Protein AF-A0A0F9L072-F1 (afdb_monomer_lite)

pLDDT: mean 73.49, std 18.37, range [29.48, 96.69]

InterPro domains:
  IPR003615 HNH nuclease [PF13392] (33-73)
  IPR036086 ParB/Sulfiredoxin superfamily [SSF110849] (111-172)
  IPR044925 His-Me finger superfamily [SSF54060] (30-70)

Secondary structure (DSSP, 8-state):
------PPPPPPPEEEPPGGGGGG--TTSEEEHHHHHHHHHHTSPPPTT-EEEETTS-SS---GGGEEEESSHHHHHHHHH-----B-------TTS-SS----GGGGGG---GGG-EE-TT------HHHHHHHHHHHHHH---SPBEE-TTSEEEE-HHHHHHHHHTT---

Sequence (173 aa):
MAAGARGRRHQPKRVACPPDLKRMARVDGTVTAHRLAAARMIGRPLWPWEVVHHRNHDQDDNSPENLEIFPSNIAHKLAEHGKLLLGCYNILASPEESMEPKINPQLEHLLRPISELKPHPRNPMEHPEHQLARLEGMFRHYGIQLPILVLEDGTIVAGHARVEVCKRLGWEA

Organism: NCBI:txid412755

Radius of gyration: 20.25 Å; chains: 1; bounding box: 44×52×51 Å

Structure (mmCIF, N/CA/C/O backbone):
data_AF-A0A0F9L072-F1
#
_entry.id   AF-A0A0F9L072-F1
#
loop_
_atom_site.group_PDB
_atom_site.id
_atom_site.type_symbol
_atom_site.label_atom_id
_atom_site.label_alt_id
_atom_site.label_comp_id
_atom_site.label_asym_id
_atom_site.label_entity_id
_atom_site.label_seq_id
_atom_site.pdbx_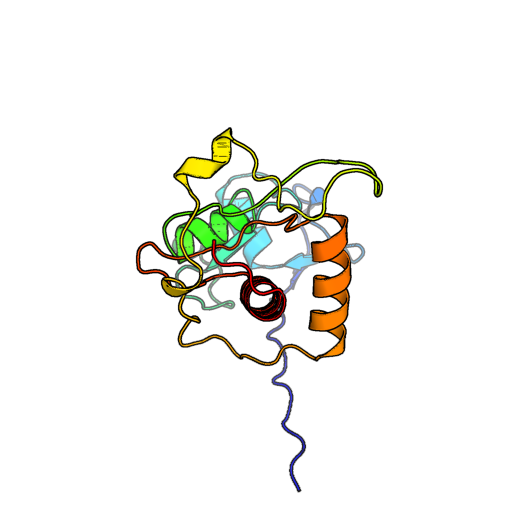PDB_ins_code
_atom_site.Cartn_x
_atom_site.Cartn_y
_atom_site.Cartn_z
_atom_site.occupancy
_atom_site.B_iso_or_equiv
_atom_site.auth_seq_id
_atom_site.auth_comp_id
_atom_site.auth_asym_id
_atom_site.auth_atom_id
_atom_site.pdbx_PDB_model_num
ATOM 1 N N . MET A 1 1 ? 5.335 -31.755 14.798 1.00 34.47 1 MET A N 1
ATOM 2 C CA . MET A 1 1 ? 5.147 -32.074 13.366 1.00 34.47 1 MET A CA 1
ATOM 3 C C . MET A 1 1 ? 4.684 -30.808 12.655 1.00 34.47 1 MET A C 1
ATOM 5 O O . MET A 1 1 ? 3.771 -30.174 13.155 1.00 34.47 1 MET A O 1
ATOM 9 N N . ALA A 1 2 ? 5.365 -30.463 11.555 1.00 36.59 2 ALA A N 1
ATOM 10 C CA . ALA A 1 2 ? 5.119 -29.369 10.601 1.00 36.59 2 ALA A CA 1
ATOM 11 C C . ALA A 1 2 ? 5.225 -27.910 11.106 1.00 36.59 2 ALA A C 1
ATOM 13 O O . ALA A 1 2 ? 4.235 -27.246 11.394 1.00 36.59 2 ALA A O 1
ATOM 14 N N . ALA A 1 3 ? 6.452 -27.374 11.098 1.00 35.97 3 ALA A N 1
ATOM 15 C CA . ALA A 1 3 ? 6.677 -25.935 10.986 1.00 35.97 3 ALA A CA 1
ATOM 16 C C . ALA A 1 3 ? 6.167 -25.458 9.613 1.00 35.97 3 ALA A C 1
ATOM 18 O O . ALA A 1 3 ? 6.629 -25.949 8.581 1.00 35.97 3 ALA A O 1
ATOM 19 N N . GLY A 1 4 ? 5.207 -24.529 9.599 1.00 37.16 4 GLY A N 1
ATOM 20 C CA . GLY A 1 4 ? 4.673 -23.933 8.377 1.00 37.16 4 GLY A CA 1
ATOM 21 C C . GLY A 1 4 ? 5.794 -23.326 7.535 1.00 37.16 4 GLY A C 1
ATOM 22 O O . GLY A 1 4 ? 6.481 -22.394 7.961 1.00 37.16 4 GLY A O 1
ATOM 23 N N . ALA A 1 5 ? 6.005 -23.876 6.341 1.00 41.78 5 ALA A N 1
ATOM 24 C CA . ALA A 1 5 ? 6.944 -23.335 5.377 1.00 41.78 5 ALA A CA 1
ATOM 25 C C . ALA A 1 5 ? 6.474 -21.929 4.986 1.00 41.78 5 ALA A C 1
ATOM 27 O O . ALA A 1 5 ? 5.526 -21.773 4.220 1.00 41.78 5 ALA A O 1
ATOM 28 N N . ARG A 1 6 ? 7.129 -20.892 5.524 1.00 45.66 6 ARG A N 1
ATOM 29 C CA . ARG A 1 6 ? 7.004 -19.518 5.023 1.00 45.66 6 ARG A CA 1
ATOM 30 C C . ARG A 1 6 ? 7.305 -19.566 3.524 1.00 45.66 6 ARG A C 1
ATOM 32 O O . ARG A 1 6 ? 8.458 -19.772 3.146 1.00 45.66 6 ARG A O 1
ATOM 39 N N . GLY A 1 7 ? 6.264 -19.464 2.694 1.00 43.25 7 GLY A N 1
ATOM 40 C CA . GLY A 1 7 ? 6.371 -19.553 1.240 1.00 43.25 7 GLY A CA 1
ATOM 41 C C . GLY A 1 7 ? 7.489 -18.642 0.741 1.00 43.25 7 GLY A C 1
ATOM 42 O O . GLY A 1 7 ? 7.609 -17.497 1.187 1.00 43.25 7 GLY A O 1
ATOM 43 N N . ARG A 1 8 ? 8.357 -19.162 -0.135 1.00 47.59 8 ARG A N 1
ATOM 44 C CA . ARG A 1 8 ? 9.431 -18.364 -0.740 1.00 47.59 8 ARG A CA 1
ATOM 45 C C . ARG A 1 8 ? 8.779 -17.155 -1.406 1.00 47.59 8 ARG A C 1
ATOM 47 O O . ARG A 1 8 ? 7.993 -17.327 -2.331 1.00 47.59 8 ARG A O 1
ATOM 54 N N . ARG A 1 9 ? 9.083 -15.941 -0.935 1.00 54.78 9 ARG A N 1
ATOM 55 C CA . ARG A 1 9 ? 8.658 -14.716 -1.624 1.00 54.78 9 ARG A CA 1
ATOM 56 C C . ARG A 1 9 ? 9.196 -14.787 -3.054 1.00 54.78 9 ARG A C 1
ATOM 58 O O . ARG A 1 9 ? 10.404 -14.967 -3.224 1.00 54.78 9 ARG A O 1
ATOM 65 N N . HIS A 1 10 ? 8.314 -14.687 -4.049 1.00 66.81 10 HIS A N 1
ATOM 66 C CA . HIS A 1 10 ? 8.710 -14.630 -5.455 1.00 66.81 10 HIS A CA 1
ATOM 67 C C . HIS A 1 10 ? 9.713 -13.481 -5.625 1.00 66.81 10 HIS A C 1
ATOM 69 O O . HIS A 1 10 ? 9.461 -12.355 -5.189 1.00 66.81 10 HIS A O 1
ATOM 75 N N . GLN A 1 11 ? 10.894 -13.785 -6.167 1.00 70.19 11 GLN A N 1
ATOM 76 C CA . GLN A 1 11 ? 11.911 -12.773 -6.418 1.00 70.19 11 GLN A CA 1
ATOM 77 C C . GLN A 1 11 ? 11.763 -12.290 -7.859 1.00 70.19 11 GLN A C 1
ATOM 79 O O . GLN A 1 11 ? 11.961 -13.095 -8.766 1.00 70.19 11 GLN A O 1
ATOM 84 N N . PRO A 1 12 ? 11.482 -10.997 -8.088 1.00 78.44 12 PRO A N 1
ATOM 85 C CA . PRO A 1 12 ? 11.314 -10.486 -9.438 1.00 78.44 12 PRO A CA 1
ATOM 86 C C . PRO A 1 12 ? 12.609 -10.650 -10.239 1.00 78.44 12 PRO A C 1
ATOM 88 O O . PRO A 1 12 ? 13.705 -10.354 -9.738 1.00 78.44 12 PRO A O 1
ATOM 91 N N . LYS A 1 13 ? 12.470 -11.083 -11.497 1.00 88.75 13 LYS A N 1
ATOM 92 C CA . LYS A 1 13 ? 13.577 -11.249 -12.445 1.00 88.75 13 LYS A CA 1
ATOM 93 C C . LYS A 1 13 ? 14.394 -9.957 -12.549 1.00 88.75 13 LYS A C 1
ATOM 95 O O . LYS A 1 13 ? 13.842 -8.863 -12.687 1.00 88.75 13 LYS A O 1
ATOM 100 N N . ARG A 1 14 ? 15.722 -10.081 -12.480 1.00 93.00 14 ARG A N 1
ATOM 101 C CA . ARG A 1 14 ? 16.676 -8.972 -12.632 1.00 93.00 14 ARG A CA 1
ATOM 102 C C . ARG A 1 14 ? 17.442 -9.099 -13.942 1.00 93.00 14 ARG A C 1
ATOM 104 O O . ARG A 1 14 ? 17.706 -10.205 -14.403 1.00 93.00 14 ARG A O 1
ATOM 111 N N . VAL A 1 15 ? 17.783 -7.958 -14.526 1.00 94.25 15 VAL A N 1
ATOM 112 C CA . VAL A 1 15 ? 18.532 -7.840 -15.783 1.00 94.25 15 VAL A CA 1
ATOM 113 C C . VAL A 1 15 ? 19.574 -6.729 -15.661 1.00 94.25 15 VAL A C 1
ATOM 115 O O . VAL A 1 15 ? 19.487 -5.896 -14.755 1.00 94.25 15 VAL A O 1
ATOM 118 N N . ALA A 1 16 ? 20.563 -6.713 -16.555 1.00 96.69 16 ALA A N 1
ATOM 119 C CA . ALA A 1 16 ? 21.545 -5.634 -16.615 1.00 96.69 16 ALA A CA 1
ATOM 120 C C . ALA A 1 16 ? 20.847 -4.291 -16.881 1.00 96.69 16 ALA A C 1
ATOM 122 O O . ALA A 1 16 ? 19.975 -4.201 -17.749 1.00 96.69 16 ALA A O 1
ATOM 123 N N . CYS A 1 17 ? 21.211 -3.258 -16.121 1.00 94.31 17 CYS A N 1
ATOM 124 C CA . CYS A 1 17 ? 20.643 -1.930 -16.297 1.00 94.31 17 CYS A CA 1
ATOM 125 C C . CYS A 1 17 ? 21.334 -1.208 -17.469 1.00 94.31 17 CYS A C 1
ATOM 127 O O . CYS A 1 17 ? 22.562 -1.084 -17.454 1.00 94.31 17 CYS A O 1
ATOM 129 N N . PRO A 1 18 ? 20.586 -0.720 -18.473 1.00 93.81 18 PRO A N 1
ATOM 130 C CA . PRO A 1 18 ? 21.155 0.065 -19.564 1.00 93.81 18 PRO A CA 1
ATOM 131 C C . PRO A 1 18 ? 21.838 1.363 -19.081 1.00 93.81 18 PRO A C 1
ATOM 133 O O . PRO A 1 18 ? 21.392 1.948 -18.087 1.00 93.81 18 PRO A O 1
ATOM 136 N N . PRO A 1 19 ? 22.893 1.853 -19.767 1.00 92.12 19 PRO A N 1
ATOM 137 C CA . PRO A 1 19 ? 23.629 3.052 -19.350 1.00 92.12 19 PRO A CA 1
ATOM 138 C C . PRO A 1 19 ? 22.771 4.321 -19.237 1.00 92.12 19 PRO A C 1
ATOM 140 O O . PRO A 1 19 ? 22.964 5.116 -18.318 1.00 92.12 19 PRO A O 1
ATOM 143 N N . ASP A 1 20 ? 21.798 4.490 -20.130 1.00 90.94 20 ASP A N 1
ATOM 144 C CA . ASP A 1 20 ? 20.830 5.592 -20.160 1.00 90.94 20 ASP A CA 1
ATOM 145 C C . ASP A 1 20 ? 19.865 5.574 -18.959 1.00 90.94 20 ASP A C 1
ATOM 147 O O . ASP A 1 20 ? 19.390 6.620 -18.516 1.00 90.94 20 ASP A O 1
ATOM 151 N N . LEU A 1 21 ? 19.648 4.402 -18.353 1.00 91.25 21 LEU A N 1
ATOM 152 C CA . LEU A 1 21 ? 18.789 4.206 -17.181 1.00 91.25 21 LEU A CA 1
ATOM 153 C C . LEU A 1 21 ? 19.577 3.915 -15.895 1.00 91.25 21 LEU A C 1
ATOM 155 O O . LEU A 1 21 ? 18.992 3.520 -14.884 1.00 91.25 21 LEU A O 1
ATOM 159 N N . LYS A 1 22 ? 20.893 4.170 -15.881 1.00 91.75 22 LYS A N 1
ATOM 160 C CA . LYS A 1 22 ? 21.812 3.843 -14.772 1.00 91.75 22 LYS A CA 1
ATOM 161 C C . LYS A 1 22 ? 21.350 4.339 -13.395 1.00 91.75 22 LYS A C 1
ATOM 163 O O . LYS A 1 22 ? 21.677 3.717 -12.390 1.00 91.75 22 LYS A O 1
ATOM 168 N N . ARG A 1 23 ? 20.541 5.404 -13.324 1.00 89.69 23 ARG A N 1
ATOM 169 C CA . ARG A 1 23 ? 19.938 5.910 -12.070 1.00 89.69 23 ARG A CA 1
ATOM 170 C C . ARG A 1 23 ? 19.030 4.896 -11.360 1.00 89.69 23 ARG A C 1
ATOM 172 O O . ARG A 1 23 ? 18.799 5.031 -10.165 1.00 89.69 23 ARG A O 1
ATOM 179 N N . MET A 1 24 ? 18.517 3.902 -12.080 1.00 91.69 24 MET A N 1
ATOM 180 C CA . MET A 1 24 ? 17.688 2.821 -11.538 1.00 91.69 24 MET A CA 1
ATOM 181 C C . MET A 1 24 ? 18.498 1.581 -11.149 1.00 91.69 24 MET A C 1
ATOM 183 O O . MET A 1 24 ? 17.933 0.641 -10.585 1.00 91.69 24 MET A O 1
ATOM 187 N N . ALA A 1 25 ? 19.786 1.546 -11.499 1.00 94.25 25 ALA A N 1
ATOM 188 C CA . ALA A 1 25 ? 20.643 0.405 -11.238 1.00 94.25 25 ALA A CA 1
ATOM 189 C C . ALA A 1 25 ? 20.907 0.260 -9.738 1.00 94.25 25 ALA A C 1
ATOM 191 O O . ALA A 1 25 ? 21.087 1.233 -9.005 1.00 94.25 25 ALA A O 1
ATOM 192 N N . ARG A 1 26 ? 20.972 -0.987 -9.290 1.00 93.06 26 ARG A N 1
ATOM 193 C CA . ARG A 1 26 ? 21.514 -1.345 -7.984 1.00 93.06 26 ARG A CA 1
ATOM 194 C C . ARG A 1 26 ? 23.037 -1.231 -7.987 1.00 93.06 26 ARG A C 1
ATOM 196 O O . ARG A 1 26 ? 23.661 -1.014 -9.023 1.00 93.06 26 ARG A O 1
ATOM 203 N N . VAL A 1 27 ? 23.629 -1.437 -6.812 1.00 92.38 27 VAL A N 1
ATOM 204 C CA . VAL A 1 27 ? 25.089 -1.459 -6.618 1.00 92.38 27 VAL A CA 1
ATOM 205 C C . VAL A 1 27 ? 25.773 -2.481 -7.538 1.00 92.38 27 VAL A C 1
ATOM 207 O O . VAL A 1 27 ? 26.868 -2.226 -8.020 1.00 92.38 27 VAL A O 1
ATOM 210 N N . ASP A 1 28 ? 25.105 -3.599 -7.837 1.00 93.31 28 ASP A N 1
ATOM 211 C CA . ASP A 1 28 ? 25.582 -4.655 -8.742 1.00 93.31 28 ASP A CA 1
ATOM 212 C C . ASP A 1 28 ? 25.344 -4.364 -10.241 1.00 93.31 28 ASP A C 1
ATOM 214 O O . ASP A 1 28 ? 25.603 -5.217 -11.087 1.00 93.31 28 ASP A O 1
ATOM 218 N N . GLY A 1 29 ? 24.825 -3.182 -10.591 1.00 94.06 29 GLY A N 1
ATOM 219 C CA . GLY A 1 29 ? 24.526 -2.795 -11.972 1.00 94.06 29 GLY A CA 1
ATOM 220 C C . GLY A 1 29 ? 23.223 -3.373 -12.538 1.00 94.06 29 GLY A C 1
ATOM 221 O O . GLY A 1 29 ? 22.933 -3.176 -13.720 1.00 94.06 29 GLY A O 1
ATOM 222 N N . THR A 1 30 ? 22.412 -4.066 -11.733 1.00 96.44 30 THR A N 1
ATOM 223 C CA . THR A 1 30 ? 21.157 -4.686 -12.192 1.00 96.44 30 THR A CA 1
ATOM 224 C C . THR A 1 30 ? 19.914 -3.851 -11.872 1.00 96.44 30 THR A C 1
ATOM 226 O O . THR A 1 30 ? 19.919 -2.991 -10.991 1.00 96.44 30 THR A O 1
ATOM 229 N N . VAL A 1 31 ? 18.812 -4.120 -12.575 1.00 95.12 31 VAL A N 1
ATOM 230 C CA . VAL A 1 31 ? 17.479 -3.537 -12.343 1.00 95.12 31 VAL A CA 1
ATOM 231 C C . VAL A 1 31 ? 16.405 -4.630 -12.446 1.00 95.12 31 VAL A C 1
ATOM 233 O O . VAL A 1 31 ? 16.612 -5.649 -13.108 1.00 95.12 31 VAL A O 1
ATOM 236 N N . THR A 1 32 ? 15.261 -4.476 -11.769 1.00 94.81 32 THR A N 1
ATOM 237 C CA . THR A 1 32 ? 14.137 -5.420 -11.923 1.00 94.81 32 THR A CA 1
ATOM 238 C C . THR A 1 32 ? 13.491 -5.278 -13.302 1.00 94.81 32 THR A C 1
ATOM 240 O O . THR A 1 32 ? 13.345 -4.168 -13.816 1.00 94.81 32 THR A O 1
ATOM 243 N N . ALA A 1 33 ? 13.090 -6.405 -13.896 1.00 94.25 33 ALA A N 1
ATOM 244 C CA . ALA A 1 33 ? 12.583 -6.469 -15.266 1.00 94.25 33 ALA A CA 1
ATOM 245 C C . ALA A 1 33 ? 11.352 -5.572 -15.486 1.00 94.25 33 ALA A C 1
ATOM 247 O O . ALA A 1 33 ? 11.372 -4.762 -16.410 1.00 94.25 33 ALA A O 1
ATOM 248 N N . HIS A 1 34 ? 10.349 -5.615 -14.596 1.00 93.94 34 HIS A N 1
ATOM 249 C CA . HIS A 1 34 ? 9.171 -4.735 -14.690 1.00 93.94 34 HIS A CA 1
ATOM 250 C C . HIS A 1 34 ? 9.545 -3.249 -14.630 1.00 93.94 34 HIS A C 1
ATOM 252 O O . HIS A 1 34 ? 8.964 -2.443 -15.346 1.00 93.94 34 HIS A O 1
ATOM 258 N N . ARG A 1 35 ? 10.537 -2.856 -13.811 1.00 93.69 35 ARG A N 1
ATOM 259 C CA . ARG A 1 35 ? 10.945 -1.444 -13.705 1.00 93.69 35 ARG A CA 1
ATOM 260 C C . ARG A 1 35 ? 11.616 -0.998 -14.992 1.00 93.69 35 ARG A C 1
ATOM 262 O O . ARG A 1 35 ? 11.357 0.109 -15.448 1.00 93.69 35 ARG A O 1
ATOM 269 N N . LEU A 1 36 ? 12.451 -1.854 -15.581 1.00 94.75 36 LEU A N 1
ATOM 270 C CA . LEU A 1 36 ? 13.067 -1.573 -16.872 1.00 94.75 36 LEU A CA 1
ATOM 271 C C . LEU A 1 36 ? 12.019 -1.447 -17.986 1.00 94.75 36 LEU A C 1
ATOM 273 O O . LEU A 1 36 ? 12.090 -0.508 -18.773 1.00 94.75 36 LEU A O 1
ATOM 277 N N . ALA A 1 37 ? 11.050 -2.363 -18.043 1.00 92.12 37 ALA A N 1
ATOM 278 C CA . ALA A 1 37 ? 9.962 -2.317 -19.018 1.00 92.12 37 ALA A CA 1
ATOM 279 C C . ALA A 1 37 ? 9.126 -1.033 -18.871 1.00 92.12 37 ALA A C 1
ATOM 281 O O . ALA A 1 37 ? 8.939 -0.307 -19.846 1.00 92.12 37 ALA A O 1
ATOM 282 N N . ALA A 1 38 ? 8.740 -0.683 -17.642 1.00 87.75 38 ALA A N 1
ATOM 283 C CA . ALA A 1 38 ? 8.029 0.554 -17.331 1.00 87.75 38 ALA A CA 1
ATOM 284 C C . ALA A 1 38 ? 8.832 1.818 -17.701 1.00 87.75 38 ALA A C 1
ATOM 286 O O . ALA A 1 38 ? 8.285 2.734 -18.306 1.00 87.75 38 ALA A O 1
ATOM 287 N N . ALA A 1 39 ? 10.136 1.866 -17.404 1.00 86.00 39 ALA A N 1
ATOM 288 C CA . ALA A 1 39 ? 11.001 2.992 -17.772 1.00 86.00 39 ALA A CA 1
ATOM 289 C C . ALA A 1 39 ? 11.120 3.178 -19.292 1.00 86.00 39 ALA A C 1
ATOM 291 O O . ALA A 1 39 ? 11.093 4.305 -19.785 1.00 86.00 39 ALA A O 1
ATOM 292 N N . ARG A 1 40 ? 11.211 2.071 -20.043 1.00 87.69 40 ARG A N 1
ATOM 293 C CA . ARG A 1 40 ? 11.214 2.093 -21.513 1.00 87.69 40 ARG A CA 1
ATOM 294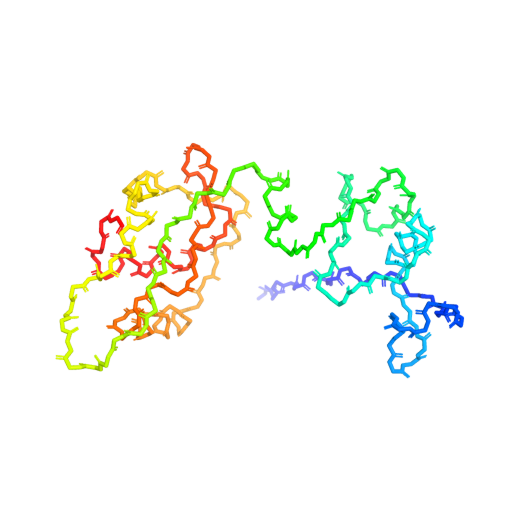 C C . ARG A 1 40 ? 9.892 2.599 -22.075 1.00 87.69 40 ARG A C 1
ATOM 296 O O . ARG A 1 40 ? 9.915 3.392 -23.007 1.00 87.69 40 ARG A O 1
ATOM 303 N N . MET A 1 41 ? 8.770 2.189 -21.483 1.00 86.12 41 MET A N 1
ATOM 304 C CA . MET A 1 41 ? 7.435 2.650 -21.874 1.00 86.12 41 MET A CA 1
ATOM 305 C C . MET A 1 41 ? 7.290 4.174 -21.751 1.00 86.12 41 MET A C 1
ATOM 307 O O . MET A 1 41 ? 6.735 4.802 -22.645 1.00 86.12 41 MET A O 1
ATOM 311 N N . ILE A 1 42 ? 7.813 4.777 -20.677 1.00 80.94 42 ILE A N 1
ATOM 312 C CA . ILE A 1 42 ? 7.722 6.233 -20.450 1.00 80.94 42 ILE A CA 1
ATOM 313 C C . ILE A 1 42 ? 8.909 7.033 -21.009 1.00 80.94 42 ILE A C 1
ATOM 315 O O . ILE A 1 42 ? 8.939 8.254 -20.871 1.00 80.94 42 ILE A O 1
ATOM 319 N N . GLY A 1 43 ? 9.916 6.364 -21.578 1.00 83.31 43 GLY A N 1
ATOM 320 C CA . GLY A 1 43 ? 11.111 7.001 -22.139 1.00 83.31 43 GLY A CA 1
ATOM 321 C C . GLY A 1 43 ? 12.021 7.701 -21.119 1.00 83.31 43 GLY A C 1
ATOM 322 O O . GLY A 1 43 ? 12.795 8.577 -21.499 1.00 83.31 43 GLY A O 1
ATOM 323 N N . ARG A 1 44 ? 11.941 7.359 -19.824 1.00 89.50 44 ARG A N 1
ATOM 324 C CA . ARG A 1 44 ? 12.794 7.947 -18.774 1.00 89.50 44 ARG A CA 1
ATOM 325 C C . ARG A 1 44 ? 13.034 6.995 -17.598 1.00 89.50 44 ARG A C 1
ATOM 327 O O . ARG A 1 44 ? 12.225 6.097 -17.362 1.00 89.50 44 ARG A O 1
ATOM 334 N N . PRO A 1 45 ? 14.083 7.225 -16.784 1.00 81.31 45 PRO A N 1
ATOM 335 C CA . PRO A 1 45 ? 14.244 6.521 -15.520 1.00 81.31 45 PRO A CA 1
ATOM 336 C C . PRO A 1 45 ? 13.055 6.739 -14.578 1.00 81.31 45 PRO A C 1
ATOM 338 O O . PRO A 1 45 ? 12.509 7.844 -14.487 1.00 81.31 45 PRO A O 1
ATOM 341 N N . LEU A 1 46 ? 12.706 5.693 -13.830 1.00 80.44 46 LEU A N 1
ATOM 342 C CA . LEU A 1 46 ? 11.762 5.778 -12.721 1.00 80.44 46 LEU A CA 1
ATOM 343 C C . LEU A 1 46 ? 12.440 6.347 -11.476 1.00 80.44 46 LEU A C 1
ATOM 345 O O . LEU A 1 46 ? 13.559 5.957 -11.128 1.00 80.44 46 LEU A O 1
ATOM 349 N N . TRP A 1 47 ? 11.719 7.193 -10.754 1.00 80.44 47 TRP A N 1
ATOM 350 C CA . TRP A 1 47 ? 12.121 7.673 -9.443 1.00 80.44 47 TRP A CA 1
ATOM 351 C C . TRP A 1 47 ? 12.054 6.551 -8.392 1.00 80.44 47 TRP A C 1
ATOM 353 O O . TRP A 1 47 ? 11.303 5.579 -8.554 1.00 80.44 47 TRP A O 1
ATOM 363 N N . PRO A 1 48 ? 12.817 6.659 -7.288 1.00 76.62 48 PRO A N 1
ATOM 364 C CA . PRO A 1 48 ? 12.817 5.649 -6.226 1.00 76.62 48 PRO A CA 1
ATOM 365 C C . PRO A 1 48 ? 11.451 5.423 -5.562 1.00 76.62 48 PRO A C 1
ATOM 367 O O . PRO A 1 48 ? 11.196 4.331 -5.063 1.00 76.62 48 PRO A O 1
ATOM 370 N N . TRP A 1 49 ? 10.580 6.434 -5.560 1.00 75.25 49 TRP A N 1
ATOM 371 C CA . TRP A 1 49 ? 9.239 6.381 -4.966 1.00 75.25 49 TRP A CA 1
ATOM 372 C C . TRP A 1 49 ? 8.129 5.981 -5.948 1.00 75.25 49 TRP A C 1
ATOM 374 O O . TRP A 1 49 ? 7.023 5.676 -5.504 1.00 75.25 49 TRP A O 1
ATOM 384 N N . GLU A 1 50 ? 8.408 5.956 -7.256 1.00 76.62 50 GLU A N 1
ATOM 385 C CA . GLU A 1 50 ? 7.456 5.471 -8.258 1.00 76.62 50 GLU A CA 1
ATOM 386 C C . GLU A 1 50 ? 7.310 3.949 -8.165 1.00 76.62 50 GLU A C 1
ATOM 388 O O . GLU A 1 50 ? 8.299 3.201 -8.099 1.00 76.62 50 GLU A O 1
ATOM 393 N N . VAL A 1 51 ? 6.061 3.495 -8.189 1.00 82.56 51 VAL A N 1
ATOM 394 C CA . VAL A 1 51 ? 5.665 2.096 -8.016 1.00 82.56 51 VAL A CA 1
ATOM 395 C C . VAL A 1 51 ? 5.194 1.549 -9.349 1.00 82.56 51 VAL A C 1
ATOM 397 O O . VAL A 1 51 ? 4.433 2.209 -10.044 1.00 82.56 51 VAL A O 1
ATOM 400 N N . VAL A 1 52 ? 5.641 0.345 -9.696 1.00 85.69 52 VAL A N 1
ATOM 401 C CA . VAL A 1 52 ? 5.181 -0.373 -10.888 1.00 85.69 52 VAL A CA 1
ATOM 402 C C . VAL A 1 52 ? 4.278 -1.508 -10.428 1.00 85.69 52 VAL A C 1
ATOM 404 O O . VAL A 1 52 ? 4.683 -2.298 -9.573 1.00 85.69 52 VAL A O 1
ATOM 407 N N . HIS A 1 53 ? 3.073 -1.566 -10.976 1.00 84.88 53 HIS A N 1
ATOM 408 C CA . HIS A 1 53 ? 2.043 -2.543 -10.658 1.00 84.88 53 HIS A CA 1
ATOM 409 C C . HIS A 1 53 ? 1.686 -3.367 -11.897 1.00 84.88 53 HIS A C 1
ATOM 411 O O . HIS A 1 53 ? 1.574 -2.819 -12.989 1.00 84.88 53 HIS A O 1
ATOM 417 N N . HIS A 1 54 ? 1.492 -4.669 -11.709 1.00 90.00 54 HIS A N 1
ATOM 418 C CA . HIS A 1 54 ? 1.011 -5.591 -12.735 1.00 90.00 54 HIS A CA 1
ATOM 419 C C . HIS A 1 54 ? -0.511 -5.691 -12.662 1.00 90.00 54 HIS A C 1
ATOM 421 O O . HIS A 1 54 ? -1.025 -6.202 -11.667 1.00 90.00 54 HIS A O 1
ATOM 427 N N . ARG A 1 55 ? -1.222 -5.253 -13.708 1.00 82.31 55 ARG A N 1
ATOM 428 C CA . ARG A 1 55 ? -2.696 -5.251 -13.760 1.00 82.31 55 ARG A CA 1
ATOM 429 C C . ARG A 1 55 ? -3.288 -6.651 -13.569 1.00 82.31 55 ARG A C 1
ATOM 431 O O . ARG A 1 55 ? -4.326 -6.797 -12.933 1.00 82.31 55 ARG A O 1
ATOM 438 N N . ASN A 1 56 ? -2.633 -7.682 -14.101 1.00 85.38 56 ASN A N 1
ATOM 439 C CA . ASN A 1 56 ? -3.051 -9.081 -13.964 1.00 85.38 56 ASN A CA 1
ATOM 440 C C . ASN A 1 56 ? -2.490 -9.790 -12.714 1.00 85.38 56 ASN A C 1
ATOM 442 O O . ASN A 1 56 ? -2.740 -10.981 -12.533 1.00 85.38 56 ASN A O 1
ATOM 446 N N . HIS A 1 57 ? -1.741 -9.085 -11.857 1.00 81.62 57 HIS A N 1
ATOM 447 C CA . HIS A 1 57 ? -1.031 -9.629 -10.691 1.00 81.62 57 HIS A CA 1
ATOM 448 C C . HIS A 1 57 ? -0.006 -10.750 -10.986 1.00 81.62 57 HIS A C 1
ATOM 450 O O . HIS A 1 57 ? 0.500 -11.372 -10.047 1.00 81.62 57 HIS A O 1
ATOM 456 N N . ASP A 1 58 ? 0.350 -10.978 -12.252 1.00 86.06 58 ASP A N 1
ATOM 457 C CA . ASP A 1 58 ? 1.422 -11.878 -12.672 1.00 86.06 58 ASP A CA 1
ATOM 458 C C . ASP A 1 58 ? 2.750 -11.109 -12.754 1.00 86.06 58 ASP A C 1
ATOM 460 O O . ASP A 1 58 ? 2.913 -10.193 -13.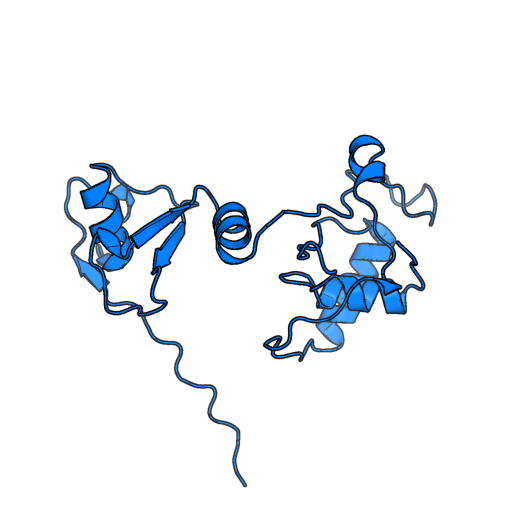556 1.00 86.06 58 ASP A O 1
ATOM 464 N N . GLN A 1 59 ? 3.716 -11.476 -11.907 1.00 86.06 59 GLN A N 1
ATOM 465 C CA . GLN A 1 59 ? 5.014 -10.794 -11.814 1.00 86.06 59 GLN A CA 1
ATOM 466 C C . GLN A 1 59 ? 5.959 -11.119 -12.982 1.00 86.06 59 GLN A C 1
ATOM 468 O O . GLN A 1 59 ? 6.946 -10.397 -13.184 1.00 86.06 59 GLN A O 1
ATOM 473 N N . ASP A 1 60 ? 5.675 -12.182 -13.740 1.00 87.94 60 ASP A N 1
ATOM 474 C CA . ASP A 1 60 ? 6.478 -12.608 -14.885 1.00 87.94 60 ASP A CA 1
ATOM 475 C C . ASP A 1 60 ? 6.030 -11.923 -16.193 1.00 87.94 60 ASP A C 1
ATOM 477 O O . ASP A 1 60 ? 6.852 -11.731 -17.101 1.00 87.94 60 ASP A O 1
ATOM 481 N N . ASP A 1 61 ? 4.786 -11.438 -16.260 1.00 90.56 61 ASP A N 1
ATOM 482 C CA . ASP A 1 61 ? 4.247 -10.684 -17.396 1.00 90.56 61 ASP A CA 1
ATOM 483 C C . ASP A 1 61 ? 4.646 -9.201 -17.345 1.00 90.56 61 ASP A C 1
ATOM 485 O O . ASP A 1 61 ? 3.962 -8.342 -16.795 1.00 90.56 61 ASP A O 1
ATOM 489 N N . ASN A 1 62 ? 5.787 -8.883 -17.951 1.00 91.31 62 ASN A N 1
ATOM 490 C CA . ASN A 1 62 ? 6.340 -7.527 -17.986 1.00 91.31 62 ASN A CA 1
ATOM 491 C C . ASN A 1 62 ? 5.947 -6.744 -19.254 1.00 91.31 62 ASN A C 1
ATOM 493 O O . ASN A 1 62 ? 6.679 -5.832 -19.651 1.00 91.31 62 ASN A O 1
ATOM 497 N N . SER A 1 63 ? 4.851 -7.126 -19.918 1.00 88.75 63 SER A N 1
ATOM 498 C CA . SER A 1 63 ? 4.336 -6.420 -21.094 1.00 88.75 63 SER A CA 1
ATOM 499 C C . SER A 1 63 ? 3.903 -4.984 -20.736 1.00 88.75 63 SER A C 1
ATOM 501 O O . SER A 1 63 ? 3.325 -4.775 -19.668 1.00 88.75 63 SER A O 1
ATOM 503 N N . PRO A 1 64 ? 4.195 -3.963 -21.568 1.00 78.94 64 PRO A N 1
ATOM 504 C CA . PRO A 1 64 ? 3.850 -2.569 -21.265 1.00 78.94 64 PRO A CA 1
ATOM 505 C C . PRO A 1 64 ? 2.367 -2.356 -20.933 1.00 78.94 64 PRO A C 1
ATOM 507 O O . PRO A 1 64 ? 2.044 -1.604 -20.021 1.00 78.94 64 PRO A O 1
ATOM 510 N N . GLU A 1 65 ? 1.473 -3.060 -21.622 1.00 83.31 65 GLU A N 1
ATOM 511 C CA . GLU A 1 65 ? 0.026 -3.040 -21.404 1.00 83.31 65 GLU A CA 1
ATOM 512 C C . GLU A 1 65 ? -0.400 -3.585 -20.030 1.00 83.31 65 GLU A C 1
ATOM 514 O O . GLU A 1 65 ? -1.420 -3.154 -19.483 1.00 83.31 65 GLU A O 1
ATOM 519 N N . ASN A 1 66 ? 0.393 -4.482 -19.439 1.00 87.12 66 ASN A N 1
ATOM 520 C CA . ASN A 1 66 ? 0.152 -5.040 -18.114 1.00 87.12 66 ASN A CA 1
ATOM 521 C C . ASN A 1 66 ? 0.779 -4.203 -16.987 1.00 87.12 66 ASN A C 1
ATOM 523 O O . ASN A 1 66 ? 0.485 -4.433 -15.815 1.00 87.12 66 ASN A O 1
ATOM 527 N N . LEU A 1 67 ? 1.632 -3.228 -17.308 1.00 83.56 67 LEU A N 1
ATOM 528 C CA . LEU A 1 67 ? 2.331 -2.419 -16.314 1.00 83.56 67 LEU A CA 1
ATOM 529 C C . LEU A 1 67 ? 1.668 -1.056 -16.123 1.00 83.56 67 LEU A C 1
ATOM 531 O O . LEU A 1 67 ? 1.444 -0.296 -17.061 1.00 83.56 67 LEU A O 1
ATOM 535 N N . GLU A 1 68 ? 1.429 -0.701 -14.868 1.00 84.06 68 GLU A N 1
ATOM 536 C CA . GLU A 1 68 ? 0.936 0.610 -14.469 1.00 84.06 68 GLU A CA 1
ATOM 537 C C . GLU A 1 68 ? 1.916 1.277 -13.506 1.00 84.06 68 GLU A C 1
ATOM 539 O O . GLU A 1 68 ? 2.472 0.632 -12.615 1.00 84.06 68 GLU A O 1
ATOM 544 N N . ILE A 1 69 ? 2.163 2.573 -13.702 1.00 77.88 69 ILE A N 1
ATOM 545 C CA . ILE A 1 69 ? 3.113 3.340 -12.895 1.00 77.88 69 ILE A CA 1
ATOM 546 C C . ILE A 1 69 ? 2.332 4.295 -12.005 1.00 77.88 69 ILE A C 1
ATOM 548 O O . ILE A 1 69 ? 1.566 5.126 -12.487 1.00 77.88 69 ILE A O 1
ATOM 552 N N . PHE A 1 70 ? 2.582 4.212 -10.705 1.00 75.19 70 PHE A N 1
ATOM 553 C CA . PHE A 1 70 ? 1.990 5.084 -9.706 1.00 75.19 70 PHE A CA 1
ATOM 554 C C . PHE A 1 70 ? 3.039 6.015 -9.096 1.00 75.19 70 PHE A C 1
ATOM 556 O O . PHE A 1 70 ? 4.170 5.589 -8.842 1.00 75.19 70 PHE A O 1
ATOM 563 N N . PRO A 1 71 ? 2.672 7.270 -8.781 1.00 63.41 71 PRO A N 1
ATOM 564 C CA . PRO A 1 71 ? 3.594 8.239 -8.190 1.00 63.41 71 PRO A CA 1
ATOM 565 C C . PRO A 1 71 ? 3.995 7.888 -6.750 1.00 63.41 71 PRO A C 1
ATOM 567 O O . PRO A 1 71 ? 4.956 8.446 -6.230 1.00 63.41 71 PRO A O 1
ATOM 570 N N . SER A 1 72 ? 3.262 6.994 -6.081 1.00 68.00 72 SER A N 1
ATOM 571 C CA . SER A 1 72 ? 3.584 6.506 -4.741 1.00 68.00 72 SER A CA 1
ATOM 572 C C . SER A 1 72 ? 2.882 5.180 -4.450 1.00 68.00 72 SER A C 1
ATOM 574 O O . SER A 1 72 ? 1.898 4.826 -5.101 1.00 68.00 72 SER A O 1
ATOM 576 N N . ASN A 1 73 ? 3.334 4.481 -3.404 1.00 66.81 73 ASN A N 1
ATOM 577 C CA . ASN A 1 73 ? 2.622 3.315 -2.866 1.00 66.81 73 ASN A CA 1
ATOM 578 C C . ASN A 1 73 ? 1.190 3.663 -2.441 1.00 66.81 73 ASN A C 1
ATOM 580 O O . ASN A 1 73 ? 0.304 2.826 -2.553 1.00 66.81 73 ASN A O 1
ATOM 584 N N . ILE A 1 74 ? 0.949 4.893 -1.975 1.00 63.81 74 ILE A N 1
ATOM 585 C CA . ILE A 1 74 ? -0.398 5.343 -1.614 1.00 63.81 74 ILE A CA 1
ATOM 586 C C . ILE A 1 74 ? -1.261 5.406 -2.873 1.00 63.81 74 ILE A C 1
ATOM 588 O O . ILE A 1 74 ? -2.318 4.793 -2.900 1.00 63.81 74 ILE A O 1
ATOM 592 N N . ALA A 1 75 ? -0.796 6.068 -3.935 1.00 61.59 75 ALA A N 1
ATOM 593 C CA . ALA A 1 75 ? -1.545 6.168 -5.187 1.00 61.59 75 ALA A CA 1
ATOM 594 C C . ALA A 1 75 ? -1.836 4.793 -5.810 1.00 61.59 75 ALA A C 1
ATOM 596 O O . ALA A 1 75 ? -2.952 4.552 -6.257 1.00 61.59 75 ALA A O 1
ATOM 597 N N . HIS A 1 76 ? -0.867 3.874 -5.761 1.00 74.50 76 HIS A N 1
ATOM 598 C CA . HIS A 1 76 ? -1.057 2.474 -6.152 1.00 74.50 76 HIS A CA 1
ATOM 599 C C . HIS A 1 76 ? -2.183 1.806 -5.356 1.00 74.50 76 HIS A C 1
ATOM 601 O O . HIS A 1 76 ? -3.110 1.256 -5.943 1.00 74.50 76 HIS A O 1
ATOM 607 N N . LYS A 1 77 ? -2.156 1.921 -4.023 1.00 69.69 77 LYS A N 1
ATOM 608 C CA . LYS A 1 77 ? -3.200 1.364 -3.152 1.00 69.69 77 LYS A CA 1
ATOM 609 C C . LYS A 1 77 ? -4.571 1.985 -3.403 1.00 69.69 77 LYS A C 1
ATOM 611 O O . LYS A 1 77 ? -5.575 1.289 -3.302 1.00 69.69 77 LYS A O 1
ATOM 616 N N . LEU A 1 78 ? -4.614 3.269 -3.741 1.00 62.16 78 LEU A N 1
ATOM 617 C CA . LEU A 1 78 ? -5.849 3.973 -4.072 1.00 62.16 78 LEU A CA 1
ATOM 618 C C . LEU A 1 78 ? -6.455 3.544 -5.395 1.00 62.16 78 LEU A C 1
ATOM 620 O O . LEU A 1 78 ? -7.674 3.435 -5.479 1.00 62.16 78 LEU A O 1
ATOM 624 N N . ALA A 1 79 ? -5.628 3.290 -6.401 1.00 64.88 79 ALA A N 1
ATOM 625 C CA . ALA A 1 79 ? -6.096 2.804 -7.688 1.00 64.88 79 ALA A CA 1
ATOM 626 C C . ALA A 1 79 ? -6.514 1.327 -7.638 1.00 64.88 79 ALA A C 1
ATOM 628 O O . ALA A 1 79 ? -7.535 0.982 -8.220 1.00 64.88 79 ALA A O 1
ATOM 629 N N . GLU A 1 80 ? -5.782 0.474 -6.907 1.00 66.44 80 GLU A N 1
ATOM 630 C CA . GLU A 1 80 ? -6.153 -0.941 -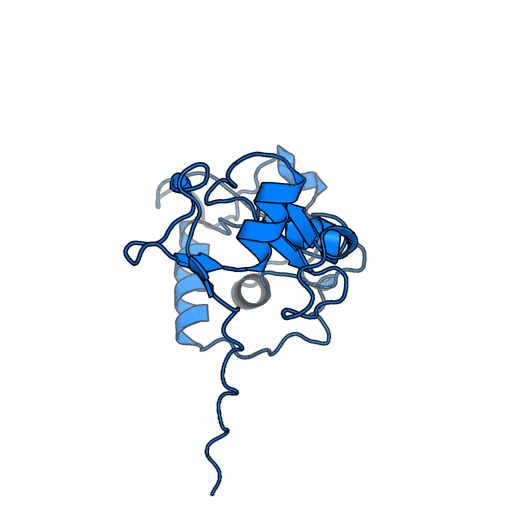6.722 1.00 66.44 80 GLU A CA 1
ATOM 631 C C . GLU A 1 80 ? -7.477 -1.109 -5.969 1.00 66.44 80 GLU A C 1
ATOM 633 O O . GLU A 1 80 ? -8.225 -2.048 -6.234 1.00 66.44 80 GLU A O 1
ATOM 638 N N . HIS A 1 81 ? -7.735 -0.251 -4.979 1.00 58.62 81 HIS A N 1
ATOM 639 C CA . HIS A 1 81 ? -8.790 -0.504 -4.002 1.00 58.62 81 HIS A CA 1
ATOM 640 C C . HIS A 1 81 ? -9.930 0.521 -4.029 1.00 58.62 81 HIS A C 1
ATOM 642 O O . HIS A 1 81 ? -11.033 0.176 -3.635 1.00 58.62 81 HIS A O 1
ATOM 648 N N . GLY A 1 82 ? -9.745 1.721 -4.579 1.00 45.88 82 GLY A N 1
ATOM 649 C CA . GLY A 1 82 ? -10.795 2.738 -4.659 1.00 45.88 82 GLY A CA 1
ATOM 650 C C . GLY A 1 82 ? -10.978 3.528 -3.356 1.00 45.88 82 GLY A C 1
ATOM 651 O O . GLY A 1 82 ? -11.239 2.967 -2.298 1.00 45.88 82 GLY A O 1
ATOM 652 N N . LYS A 1 83 ? -10.869 4.859 -3.495 1.00 40.06 83 LYS A N 1
ATOM 653 C CA . LYS A 1 83 ? -11.050 5.949 -2.509 1.00 40.06 83 LYS A CA 1
ATOM 654 C C . LYS A 1 83 ? -10.152 5.911 -1.253 1.00 40.06 83 LYS A C 1
ATOM 656 O O . LYS A 1 83 ? -10.133 4.975 -0.467 1.00 40.06 83 LYS A O 1
ATOM 661 N N . LEU A 1 84 ? -9.424 7.016 -1.054 1.00 38.41 84 LEU A N 1
ATOM 662 C CA . LEU A 1 84 ? -8.699 7.347 0.176 1.00 38.41 84 LEU A CA 1
ATOM 663 C C . LEU A 1 84 ? -9.723 7.941 1.133 1.00 38.41 84 LEU A C 1
ATOM 665 O O . LEU A 1 84 ? -10.183 9.056 0.905 1.00 38.41 84 LEU A O 1
ATOM 669 N N . LEU A 1 85 ? -10.074 7.234 2.194 1.00 40.16 85 LEU A N 1
ATOM 670 C CA . LEU A 1 85 ? -10.721 7.865 3.338 1.00 40.16 85 LEU A CA 1
ATOM 671 C C . LEU A 1 85 ? -9.641 8.087 4.391 1.00 40.16 85 LEU A C 1
ATOM 673 O O . LEU A 1 85 ? -9.034 7.141 4.877 1.00 40.16 85 LEU A O 1
ATOM 677 N N . LEU A 1 86 ? -9.305 9.358 4.610 1.00 34.88 86 LEU A N 1
ATOM 678 C CA . LEU A 1 86 ? -8.176 9.809 5.416 1.00 34.88 86 LEU A CA 1
ATOM 679 C C . LEU A 1 86 ? -8.674 10.122 6.834 1.00 34.88 86 LEU A C 1
ATOM 681 O O . LEU A 1 86 ? -9.134 11.225 7.090 1.00 34.88 86 LEU A O 1
ATOM 685 N N . GLY A 1 87 ? -8.577 9.167 7.755 1.00 32.28 87 GLY A N 1
ATOM 686 C CA . GLY A 1 87 ? -8.844 9.401 9.175 1.00 32.28 87 GLY A CA 1
ATOM 687 C C . GLY A 1 87 ? -7.557 9.360 9.992 1.00 32.28 87 GLY A C 1
ATOM 688 O O . GLY A 1 87 ? -6.922 8.307 10.061 1.00 32.28 87 GLY A O 1
ATOM 689 N N . CYS A 1 88 ? -7.224 10.497 10.608 1.00 29.48 88 CYS A N 1
ATOM 690 C CA . CYS A 1 88 ? -6.259 10.714 11.697 1.00 29.48 88 CYS A CA 1
ATOM 691 C C . CYS A 1 88 ? -4.783 10.974 11.302 1.00 29.48 88 CYS A C 1
ATOM 693 O O . CYS A 1 88 ? -3.982 10.064 11.083 1.00 29.48 88 CYS A O 1
ATOM 695 N N . TYR A 1 89 ? -4.423 12.264 11.276 1.00 29.62 89 TYR A N 1
ATOM 696 C CA . TYR A 1 89 ? -3.070 12.783 11.518 1.00 29.62 89 TYR A CA 1
ATOM 697 C C . TYR A 1 89 ? -3.209 13.980 12.468 1.00 29.62 89 TYR A C 1
ATOM 699 O O . TYR A 1 89 ? -4.075 14.823 12.223 1.00 29.62 89 TYR A O 1
ATOM 707 N N . ASN A 1 90 ? -2.346 14.118 13.481 1.00 34.09 90 ASN A N 1
ATOM 708 C CA . ASN A 1 90 ? -2.039 15.449 14.010 1.00 34.09 90 ASN A CA 1
ATOM 709 C C . ASN A 1 90 ? -0.534 15.677 14.192 1.00 34.09 90 ASN A C 1
ATOM 711 O O . ASN A 1 90 ? 0.204 14.800 14.629 1.00 34.09 90 ASN A O 1
ATOM 715 N N . ILE A 1 91 ? -0.083 16.860 13.784 1.00 32.94 91 ILE A N 1
ATOM 716 C CA . ILE A 1 91 ? 1.294 17.334 13.890 1.00 32.94 91 ILE A CA 1
ATOM 717 C C . ILE A 1 91 ? 1.432 17.998 15.265 1.00 32.94 91 ILE A C 1
ATOM 719 O O . ILE A 1 91 ? 0.695 18.927 15.559 1.00 32.94 91 ILE A O 1
ATOM 723 N N . LEU A 1 92 ? 2.404 17.511 16.045 1.00 36.59 92 LEU A N 1
ATOM 724 C CA . LEU A 1 92 ? 3.089 18.164 17.171 1.00 36.59 92 LEU A CA 1
ATOM 725 C C . LEU A 1 92 ? 2.209 18.847 18.240 1.00 36.59 92 LEU A C 1
ATOM 727 O O . LEU A 1 92 ? 1.762 19.975 18.067 1.00 36.59 92 LEU A O 1
ATOM 731 N N . ALA A 1 93 ? 2.144 18.244 19.426 1.00 31.45 93 ALA A N 1
ATOM 732 C CA . ALA A 1 93 ? 2.059 18.996 20.677 1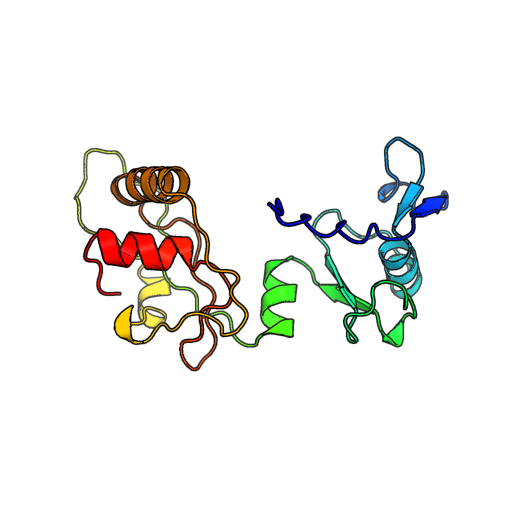.00 31.45 93 ALA A CA 1
ATOM 733 C C . ALA A 1 93 ? 2.936 18.306 21.732 1.00 31.45 93 ALA A C 1
ATOM 735 O O . ALA A 1 93 ? 3.080 17.083 21.730 1.00 31.45 93 ALA A O 1
ATOM 736 N N . SER A 1 94 ? 3.597 19.109 22.560 1.00 35.06 94 SER A N 1
ATOM 737 C CA . SER A 1 94 ? 4.467 18.682 23.655 1.00 35.06 94 SER A CA 1
ATOM 738 C C . SER A 1 94 ? 3.738 17.742 24.636 1.00 35.06 94 SER A C 1
ATOM 740 O O . SER A 1 94 ? 2.515 17.809 24.746 1.00 35.06 94 SER A O 1
ATOM 742 N N . PRO A 1 95 ? 4.471 16.890 25.388 1.00 42.62 95 PRO A N 1
ATOM 743 C CA . PRO A 1 95 ? 3.910 15.915 26.338 1.00 42.62 95 PRO A CA 1
ATOM 744 C C . PRO A 1 95 ? 2.959 16.477 27.413 1.00 42.62 95 PRO A C 1
ATOM 746 O O . PRO A 1 95 ? 2.369 15.706 28.164 1.00 42.62 95 PRO A O 1
ATOM 749 N N . GLU A 1 96 ? 2.853 17.797 27.530 1.00 45.12 96 GLU A N 1
ATOM 750 C CA . GLU A 1 96 ? 2.220 18.504 28.640 1.00 45.12 96 GLU A CA 1
ATOM 751 C C . GLU A 1 96 ? 0.766 18.925 28.351 1.00 45.12 96 GLU A C 1
ATOM 753 O O . GLU A 1 96 ? 0.054 19.297 29.281 1.00 45.12 96 GLU A O 1
ATOM 758 N N . GLU A 1 97 ? 0.273 18.819 27.109 1.00 43.47 97 GLU A N 1
ATOM 759 C CA . GLU A 1 97 ? -1.073 19.283 26.741 1.00 43.47 97 GLU A CA 1
ATOM 760 C C . GLU A 1 97 ? -2.011 18.158 26.262 1.00 43.47 97 GLU A C 1
ATOM 762 O O . GLU A 1 97 ? -2.035 17.791 25.089 1.00 43.47 97 GLU A O 1
ATOM 767 N N . SER A 1 98 ? -2.890 17.728 27.176 1.00 42.53 98 SER A N 1
ATOM 768 C CA . SER A 1 98 ? -4.155 16.989 26.975 1.00 42.53 98 SER A CA 1
ATOM 769 C C . SER A 1 98 ? -4.088 15.551 26.422 1.00 42.53 98 SER A C 1
ATOM 771 O O . SER A 1 98 ? -3.577 15.290 25.342 1.00 42.53 98 SER A O 1
ATOM 773 N N . MET A 1 99 ? -4.731 14.622 27.143 1.00 44.16 99 MET A N 1
ATOM 774 C CA . MET A 1 99 ? -5.028 13.241 26.714 1.00 44.16 99 MET A CA 1
ATOM 775 C C . MET A 1 99 ? -6.149 13.145 25.659 1.00 44.16 99 MET A C 1
ATOM 777 O O . MET A 1 99 ? -6.581 12.044 25.316 1.00 44.16 99 MET A O 1
ATOM 781 N N . GLU A 1 100 ? -6.653 14.273 25.165 1.00 45.62 100 GLU A N 1
ATOM 782 C CA . GLU A 1 100 ? -7.709 14.287 24.159 1.00 45.62 100 GLU A CA 1
ATOM 783 C C . GLU A 1 100 ? -7.095 14.118 22.761 1.00 45.62 100 GLU A C 1
ATOM 785 O O . GLU A 1 100 ? -6.152 14.840 22.415 1.00 45.62 100 GLU A O 1
ATOM 790 N N . PRO A 1 101 ? -7.594 13.185 21.930 1.00 49.66 101 PRO A N 1
ATOM 791 C CA . PRO A 1 101 ? -7.154 13.073 20.548 1.00 49.66 101 PRO A CA 1
ATOM 792 C C . PRO A 1 101 ? -7.526 14.357 19.790 1.00 49.66 101 PRO A C 1
ATOM 794 O O . PRO A 1 101 ? -8.662 14.547 19.369 1.00 49.66 101 PRO A O 1
ATOM 797 N N . LYS A 1 102 ? -6.561 15.266 19.611 1.00 48.66 102 LYS A N 1
ATOM 798 C CA . LYS A 1 102 ? -6.743 16.472 18.792 1.00 48.66 102 LYS A CA 1
ATOM 799 C C . LYS A 1 102 ? -6.710 16.077 17.320 1.00 48.66 102 LYS A C 1
ATOM 801 O O . LYS A 1 102 ? -5.654 15.712 16.804 1.00 48.66 102 LYS A O 1
ATOM 806 N N . ILE A 1 103 ? -7.853 16.146 16.652 1.00 52.28 103 ILE A N 1
ATOM 807 C CA . ILE A 1 103 ? -8.003 15.851 15.224 1.00 52.28 103 ILE A CA 1
ATOM 808 C C . ILE A 1 103 ? -7.662 17.119 14.441 1.00 52.28 103 ILE A C 1
ATOM 810 O O . ILE A 1 103 ? -8.034 18.219 14.839 1.00 52.28 103 ILE A O 1
ATOM 814 N N . ASN A 1 104 ? -6.942 16.982 13.327 1.00 51.91 104 ASN A N 1
ATOM 815 C CA . ASN A 1 104 ? -6.765 18.084 12.386 1.00 51.91 104 ASN A CA 1
ATOM 816 C C . ASN A 1 104 ? -8.154 18.555 11.887 1.00 51.91 104 ASN A C 1
ATOM 818 O O . ASN A 1 104 ? -8.829 17.758 11.231 1.00 51.91 104 ASN A O 1
ATOM 822 N N . PRO A 1 105 ? -8.578 19.811 12.141 1.00 57.19 105 PRO A N 1
ATOM 823 C CA . PRO A 1 105 ? -9.919 20.286 11.783 1.00 57.19 105 PRO A CA 1
ATOM 824 C C . PRO A 1 105 ? -10.235 20.151 10.289 1.00 57.19 105 PRO A C 1
ATOM 826 O O . PRO A 1 105 ? -11.359 19.846 9.900 1.00 57.19 105 PRO A O 1
ATOM 829 N N . GLN A 1 106 ? -9.229 20.287 9.419 1.00 50.94 106 GLN A N 1
ATOM 830 C CA . GLN A 1 106 ? -9.399 20.097 7.978 1.00 50.94 106 GLN A CA 1
ATOM 831 C C . GLN A 1 106 ? -9.744 18.650 7.595 1.00 50.94 106 GLN A C 1
ATOM 833 O O . GLN A 1 106 ? -10.213 18.419 6.484 1.00 50.94 106 GLN A O 1
ATOM 838 N N . LEU A 1 107 ? -9.517 17.679 8.480 1.00 56.22 107 LEU A N 1
ATOM 839 C CA . LEU A 1 107 ? -9.790 16.255 8.268 1.00 56.22 107 LEU A CA 1
ATOM 840 C C . LEU A 1 107 ? -11.015 15.755 9.041 1.00 56.22 107 LEU A C 1
ATOM 842 O O . LEU A 1 107 ? -11.386 14.597 8.884 1.00 56.22 107 LEU A O 1
ATOM 846 N N . GLU A 1 108 ? -11.659 16.602 9.844 1.00 65.44 108 GLU A N 1
ATOM 847 C CA . GLU A 1 108 ? -12.804 16.218 10.679 1.00 65.44 108 GLU A CA 1
ATOM 848 C C . GLU A 1 108 ? -13.958 15.631 9.850 1.00 65.44 108 GLU A C 1
ATOM 850 O O . GLU A 1 108 ? -14.538 14.611 10.206 1.00 65.44 108 GLU A O 1
ATOM 855 N N . HIS A 1 109 ? -14.208 16.197 8.665 1.00 67.25 109 HIS A N 1
ATOM 856 C CA . HIS A 1 109 ? -15.220 15.711 7.719 1.00 67.25 109 HIS A CA 1
ATOM 857 C C . HIS A 1 109 ? -14.941 14.308 7.140 1.00 67.25 109 HIS A C 1
ATOM 859 O O . HIS A 1 109 ? -15.794 13.754 6.449 1.00 67.25 109 HIS A O 1
ATOM 865 N N . LEU A 1 110 ? -13.749 13.750 7.371 1.00 65.75 110 LEU A N 1
ATOM 866 C CA . LEU A 1 110 ? -13.348 12.410 6.931 1.00 65.75 110 LEU A CA 1
ATOM 867 C C . LEU A 1 110 ? -13.374 11.380 8.067 1.00 65.75 110 LEU A C 1
ATOM 869 O O . LEU A 1 110 ? -13.110 10.201 7.814 1.00 65.75 110 LEU A O 1
ATOM 873 N N . LEU A 1 111 ? -13.666 11.804 9.301 1.00 70.06 111 LEU A N 1
ATOM 874 C CA . LEU A 1 111 ? -13.784 10.902 10.440 1.00 70.06 111 LEU A CA 1
ATOM 875 C C . LEU A 1 111 ? -14.938 9.934 10.241 1.00 70.06 111 LEU A C 1
ATOM 877 O O . LEU A 1 111 ? -16.029 10.313 9.811 1.00 70.06 111 LEU A O 1
ATOM 881 N N . ARG A 1 112 ? -14.687 8.675 10.591 1.00 72.19 112 ARG A N 1
ATOM 882 C CA . ARG A 1 112 ? -15.687 7.615 10.561 1.00 72.19 112 ARG A CA 1
ATOM 883 C C . ARG A 1 112 ? -15.631 6.828 11.860 1.00 72.19 112 ARG A C 1
ATOM 885 O O . ARG A 1 112 ? -14.524 6.531 12.312 1.00 72.19 112 ARG A O 1
ATOM 892 N N . PRO A 1 113 ? -16.784 6.430 12.417 1.00 80.31 113 PRO A N 1
ATOM 893 C CA . PRO A 1 113 ? -16.811 5.558 13.575 1.00 80.31 113 PRO A CA 1
ATOM 894 C C . PRO A 1 113 ? -16.007 4.279 13.329 1.00 80.31 113 PRO A C 1
ATOM 896 O O . PRO A 1 113 ? -16.140 3.623 12.293 1.00 80.31 113 PRO A O 1
ATOM 899 N N . ILE A 1 114 ? -15.215 3.864 14.315 1.00 82.12 114 ILE A N 1
ATOM 900 C CA . ILE A 1 114 ? -14.463 2.603 14.271 1.00 82.12 114 ILE A CA 1
ATOM 901 C C . ILE A 1 114 ? -15.407 1.399 14.121 1.00 82.12 114 ILE A C 1
ATOM 903 O O . ILE A 1 114 ? -15.016 0.374 13.558 1.00 82.12 114 ILE A O 1
ATOM 907 N N . SER A 1 115 ? -16.655 1.525 14.578 1.00 80.00 115 SER A N 1
ATOM 908 C CA . SER A 1 115 ? -17.718 0.528 14.406 1.00 80.00 115 SER A CA 1
ATOM 909 C C . SER A 1 115 ? -18.110 0.292 12.943 1.00 80.00 115 SER A C 1
ATOM 911 O O . SER A 1 115 ? -18.559 -0.804 12.613 1.00 80.00 115 SER A O 1
ATOM 913 N N . GLU A 1 116 ? -17.890 1.261 12.051 1.00 81.81 116 GLU A N 1
ATOM 914 C CA . GLU A 1 116 ? -18.120 1.110 10.609 1.00 81.81 116 GLU A CA 1
ATOM 915 C C . GLU A 1 116 ? -16.956 0.401 9.902 1.00 81.81 116 GLU A C 1
ATOM 917 O O . GLU A 1 116 ? -17.063 0.034 8.730 1.00 81.81 116 GLU A O 1
ATOM 922 N N . LEU A 1 117 ? -15.827 0.198 10.589 1.00 84.56 117 LEU A N 1
ATOM 923 C CA . LEU A 1 117 ? -14.631 -0.385 9.996 1.00 84.56 117 LEU A CA 1
ATOM 924 C C . LEU A 1 117 ? -14.621 -1.907 10.130 1.00 84.56 117 LEU A C 1
ATOM 926 O O . LEU A 1 117 ? -14.622 -2.466 11.230 1.00 84.56 117 LEU A O 1
ATOM 930 N N . LYS A 1 118 ? -14.498 -2.594 8.992 1.00 86.81 118 LYS A N 1
ATOM 931 C CA . LYS A 1 118 ? -14.404 -4.058 8.921 1.00 86.81 118 LYS A CA 1
ATOM 932 C C . LYS A 1 118 ? -13.061 -4.510 8.341 1.00 86.81 118 LYS A C 1
ATOM 934 O O . LYS A 1 118 ? -12.531 -3.869 7.433 1.00 86.81 118 LYS A O 1
ATOM 939 N N . PRO A 1 119 ? -12.460 -5.598 8.849 1.00 86.75 119 PRO A N 1
ATOM 940 C CA . PRO A 1 119 ? -11.205 -6.110 8.308 1.00 86.75 119 PRO A CA 1
ATOM 941 C C . PRO A 1 119 ? -11.379 -6.589 6.858 1.00 86.75 119 PRO A C 1
ATOM 943 O O . PRO A 1 119 ? -12.442 -7.069 6.471 1.00 86.75 119 PRO A O 1
ATOM 946 N N . HIS A 1 120 ? -10.319 -6.490 6.052 1.00 82.25 120 HIS A N 1
ATOM 947 C CA . HIS A 1 120 ? -10.340 -7.009 4.684 1.00 82.25 120 HIS A CA 1
ATOM 948 C C . HIS A 1 120 ? -10.434 -8.546 4.698 1.00 82.25 120 HIS A C 1
ATOM 950 O O . HIS A 1 120 ? -9.693 -9.168 5.460 1.00 82.25 120 HIS A O 1
ATOM 956 N N . PRO A 1 121 ? -11.245 -9.187 3.832 1.00 81.62 121 PRO A N 1
ATOM 957 C CA . PRO A 1 121 ? -11.430 -10.647 3.834 1.00 81.62 121 PRO A CA 1
ATOM 958 C C . PRO A 1 121 ? -10.142 -11.457 3.632 1.00 81.62 121 PRO A C 1
ATOM 960 O O . PRO A 1 121 ? -10.025 -12.582 4.101 1.00 81.62 121 PRO A O 1
ATOM 963 N N . ARG A 1 122 ? -9.161 -10.880 2.926 1.00 78.00 122 ARG A N 1
ATOM 964 C CA . ARG A 1 122 ? -7.823 -11.468 2.713 1.00 78.00 122 ARG A CA 1
ATOM 965 C C . ARG A 1 122 ? -6.756 -10.942 3.676 1.00 78.00 122 ARG A C 1
ATOM 967 O O . ARG A 1 122 ? -5.571 -11.054 3.379 1.00 78.00 122 ARG A O 1
ATOM 974 N N . ASN A 1 123 ? -7.143 -10.287 4.766 1.00 69.69 123 ASN A N 1
ATOM 975 C CA . ASN A 1 123 ? -6.177 -9.794 5.736 1.00 69.69 123 ASN A CA 1
ATOM 976 C C . ASN A 1 123 ? -5.555 -10.986 6.485 1.00 69.69 123 ASN A C 1
ATOM 978 O O . ASN A 1 123 ? -6.289 -11.692 7.172 1.00 69.69 123 ASN A O 1
ATOM 982 N N . PRO A 1 124 ? -4.232 -11.214 6.400 1.00 62.50 124 PRO A N 1
ATOM 983 C CA . PRO A 1 124 ? -3.591 -12.362 7.040 1.00 62.50 124 PRO A CA 1
ATOM 984 C C . PRO A 1 124 ? -3.541 -12.289 8.579 1.00 62.50 124 PRO A C 1
ATOM 986 O O . PRO A 1 124 ? -2.978 -13.195 9.174 1.00 62.50 124 PRO A O 1
ATOM 989 N N . MET A 1 125 ? -4.083 -11.227 9.200 1.00 64.69 125 MET A N 1
ATOM 990 C CA . MET A 1 125 ? -4.357 -11.053 10.642 1.00 64.69 125 MET A CA 1
ATOM 991 C C . MET A 1 125 ? -3.482 -11.866 11.598 1.00 64.69 125 MET A C 1
ATOM 993 O O . MET A 1 125 ? -3.965 -12.739 12.305 1.00 64.69 125 MET A O 1
ATOM 997 N N . GLU A 1 126 ? -2.214 -11.476 11.706 1.00 67.12 126 GLU A N 1
ATOM 998 C CA . GLU A 1 126 ? -1.417 -11.719 12.907 1.00 67.12 126 GLU A CA 1
ATOM 999 C C . GLU A 1 126 ? -0.540 -10.484 13.155 1.00 67.12 126 GLU A C 1
ATOM 1001 O O . GLU A 1 126 ? 0.406 -10.202 12.414 1.00 67.12 126 GLU A O 1
ATOM 1006 N N . HIS A 1 127 ? -0.881 -9.697 14.179 1.00 78.06 127 HIS A N 1
ATOM 1007 C CA . HIS A 1 127 ? -0.029 -8.622 14.684 1.00 78.06 127 HIS A CA 1
ATOM 1008 C C . HIS A 1 127 ? 0.513 -9.049 16.046 1.00 78.06 127 HIS A C 1
ATOM 1010 O O . HIS A 1 127 ? -0.273 -9.226 16.976 1.00 78.06 127 HIS A O 1
ATOM 1016 N N . PRO A 1 128 ? 1.833 -9.239 16.189 1.00 86.50 128 PRO A N 1
ATOM 1017 C CA . PRO A 1 128 ? 2.417 -9.594 17.473 1.00 86.50 128 PRO A CA 1
ATOM 1018 C C . PRO A 1 128 ? 2.102 -8.551 18.553 1.00 86.50 128 PRO A C 1
ATOM 1020 O O . PRO A 1 128 ? 2.173 -7.351 18.293 1.00 86.50 128 PRO A O 1
ATOM 1023 N N . GLU A 1 129 ? 1.852 -8.998 19.784 1.00 89.88 129 GLU A N 1
ATOM 1024 C CA . GLU A 1 129 ? 1.469 -8.118 20.900 1.00 89.88 129 GLU A CA 1
ATOM 1025 C C . GLU A 1 129 ? 2.474 -6.980 21.139 1.00 89.88 129 GLU A C 1
ATOM 1027 O O . GLU A 1 129 ? 2.092 -5.834 21.349 1.00 89.88 129 GLU A O 1
ATOM 1032 N N . HIS A 1 130 ? 3.775 -7.251 20.994 1.00 89.19 130 HIS A N 1
ATOM 1033 C CA . HIS A 1 130 ? 4.813 -6.224 21.130 1.00 89.19 130 HIS A CA 1
ATOM 1034 C C . HIS A 1 130 ? 4.697 -5.100 20.082 1.00 89.19 130 HIS A C 1
ATOM 1036 O O . HIS A 1 130 ? 5.062 -3.957 20.357 1.00 89.19 130 HIS A O 1
ATOM 1042 N N . GLN A 1 131 ? 4.199 -5.403 18.877 1.00 88.56 131 GLN A N 1
ATOM 1043 C CA . GLN A 1 131 ? 3.967 -4.403 17.836 1.00 88.56 131 GLN A CA 1
ATOM 1044 C C . GLN A 1 131 ? 2.777 -3.515 18.210 1.00 88.56 131 GLN A C 1
ATOM 1046 O O . GLN A 1 131 ? 2.848 -2.299 18.027 1.00 88.56 131 GLN A O 1
ATOM 1051 N N . LEU A 1 132 ? 1.713 -4.113 18.753 1.00 91.25 132 LEU A N 1
ATOM 1052 C CA . LEU A 1 132 ? 0.523 -3.395 19.207 1.00 91.25 132 LEU A CA 1
ATOM 1053 C C . LEU A 1 132 ? 0.842 -2.516 20.420 1.00 91.25 132 LEU A C 1
ATOM 1055 O O . LEU A 1 132 ? 0.543 -1.329 20.384 1.00 91.25 132 LEU A O 1
ATOM 1059 N N . ALA A 1 133 ? 1.562 -3.038 21.415 1.00 90.88 133 ALA A N 1
ATOM 1060 C CA . ALA A 1 133 ? 2.002 -2.273 22.583 1.00 90.88 133 ALA A CA 1
ATOM 1061 C C . ALA A 1 133 ? 2.893 -1.075 22.202 1.00 90.88 133 ALA A C 1
ATOM 1063 O O . ALA A 1 133 ? 2.747 0.022 22.743 1.00 90.88 133 ALA A O 1
ATOM 1064 N N . ARG A 1 134 ? 3.795 -1.250 21.223 1.00 90.44 134 ARG A N 1
ATOM 1065 C CA . ARG A 1 134 ? 4.613 -0.144 20.702 1.00 90.44 134 ARG A CA 1
ATOM 1066 C C . ARG A 1 134 ? 3.755 0.932 20.033 1.00 90.44 134 ARG A C 1
ATOM 1068 O O . ARG A 1 134 ? 4.001 2.119 20.244 1.00 90.44 134 ARG A O 1
ATOM 1075 N N . LEU A 1 135 ? 2.777 0.528 19.222 1.00 87.12 135 LEU A N 1
ATOM 1076 C CA . LEU A 1 135 ? 1.841 1.456 18.585 1.00 87.12 135 LEU A CA 1
ATOM 1077 C C . LEU A 1 135 ? 0.973 2.173 19.621 1.00 87.12 135 LEU A C 1
ATOM 1079 O O . LEU A 1 135 ? 0.803 3.379 19.516 1.00 87.12 135 LEU A O 1
ATOM 1083 N N . GLU A 1 136 ? 0.497 1.473 20.647 1.00 87.88 136 GLU A N 1
ATOM 1084 C CA . GLU A 1 136 ? -0.286 2.042 21.745 1.00 87.88 136 GLU A CA 1
ATOM 1085 C C . GLU A 1 136 ? 0.486 3.138 22.492 1.00 87.88 136 GLU A C 1
ATOM 1087 O O . GLU A 1 136 ? -0.041 4.228 22.708 1.00 87.88 136 GLU A O 1
ATOM 1092 N N . GLY A 1 137 ? 1.764 2.895 22.809 1.00 85.06 137 GLY A N 1
ATOM 1093 C CA . GLY A 1 137 ? 2.643 3.906 23.404 1.00 85.06 137 GLY A CA 1
ATOM 1094 C C . GLY A 1 137 ? 2.828 5.133 22.506 1.00 85.06 137 GLY A C 1
ATOM 1095 O O . GLY A 1 137 ? 2.755 6.265 22.982 1.00 85.06 137 GLY A O 1
ATOM 1096 N N . MET A 1 138 ? 2.997 4.927 21.194 1.00 80.94 138 MET A N 1
ATOM 1097 C CA . MET A 1 138 ? 3.046 6.033 20.234 1.00 80.94 138 MET A CA 1
ATOM 1098 C C . MET A 1 138 ? 1.717 6.784 20.144 1.00 80.94 138 MET A C 1
ATOM 1100 O O . MET A 1 138 ? 1.730 8.003 20.051 1.00 80.94 138 MET A O 1
ATOM 1104 N N . PHE A 1 139 ? 0.583 6.086 20.172 1.00 82.56 139 PHE A N 1
ATOM 1105 C CA . PHE A 1 139 ? -0.739 6.693 20.023 1.00 82.56 139 PHE A CA 1
ATOM 1106 C C . PHE A 1 139 ? -1.103 7.541 21.233 1.00 82.56 139 PHE A C 1
ATOM 1108 O O . PHE A 1 139 ? -1.642 8.628 21.062 1.00 82.56 139 PHE A O 1
ATOM 1115 N N . ARG A 1 140 ? -0.749 7.096 22.444 1.00 77.69 140 ARG A N 1
ATOM 1116 C CA . ARG A 1 140 ? -0.931 7.903 23.657 1.00 77.69 140 ARG A CA 1
ATOM 1117 C C . ARG A 1 140 ? -0.145 9.210 23.620 1.00 77.69 140 ARG A C 1
ATOM 1119 O O . ARG A 1 140 ? -0.607 10.193 24.181 1.00 77.69 140 ARG A O 1
ATOM 1126 N N . HIS A 1 141 ? 1.035 9.216 22.998 1.00 71.19 141 HIS A N 1
ATOM 1127 C CA . HIS A 1 141 ? 1.911 10.386 23.019 1.00 71.19 141 HIS A CA 1
ATOM 1128 C C . HIS A 1 141 ? 1.756 11.296 21.794 1.00 71.19 141 HIS A C 1
ATOM 1130 O O . HIS A 1 141 ? 1.840 12.512 21.911 1.00 71.19 141 HIS A O 1
ATOM 1136 N N . TYR A 1 142 ? 1.529 10.710 20.621 1.00 67.00 142 TYR A N 1
ATOM 1137 C CA . TYR A 1 142 ? 1.522 11.410 19.338 1.00 67.00 142 TYR A CA 1
ATOM 1138 C C . TYR A 1 142 ? 0.194 11.284 18.592 1.00 67.00 142 TYR A C 1
ATOM 1140 O O . TYR A 1 142 ? 0.042 11.848 17.514 1.00 67.00 142 TYR A O 1
ATOM 1148 N N . GLY A 1 143 ? -0.763 10.509 19.092 1.00 70.31 143 GLY A N 1
ATOM 1149 C CA . GLY A 1 143 ? -1.931 10.136 18.308 1.00 70.31 143 GLY A CA 1
ATOM 1150 C C . GLY A 1 143 ? -1.577 9.270 17.094 1.00 70.31 143 GLY A C 1
ATOM 1151 O O . GLY A 1 143 ? -0.476 8.722 16.959 1.00 70.31 143 GLY A O 1
ATOM 1152 N N . ILE A 1 144 ? -2.531 9.139 16.177 1.00 70.12 144 ILE A N 1
ATOM 1153 C CA . ILE A 1 144 ? -2.304 8.446 14.909 1.00 70.12 144 ILE A CA 1
ATOM 1154 C C . ILE A 1 144 ? -1.585 9.406 13.964 1.00 70.12 144 ILE A C 1
ATOM 1156 O O . ILE A 1 144 ? -2.102 10.461 13.624 1.00 70.12 144 ILE A O 1
ATOM 1160 N N . GLN A 1 145 ? -0.392 9.014 13.527 1.00 64.50 145 GLN A N 1
ATOM 1161 C CA . GLN A 1 145 ? 0.443 9.775 12.589 1.00 64.50 145 GLN A CA 1
ATOM 1162 C C . GLN A 1 145 ? 0.301 9.287 11.145 1.00 64.50 145 GLN A C 1
ATOM 1164 O O . GLN A 1 145 ? 0.974 9.764 10.250 1.00 64.50 145 GLN A O 1
ATOM 1169 N N . LEU A 1 146 ? -0.478 8.249 10.873 1.00 67.25 146 LEU A N 1
ATOM 1170 C CA . LEU A 1 146 ? -0.661 7.773 9.507 1.00 67.25 146 LEU A CA 1
ATOM 1171 C C . LEU A 1 146 ? -2.126 7.387 9.351 1.00 67.25 146 LEU A C 1
ATOM 1173 O O . LEU A 1 146 ? -2.603 6.586 10.160 1.00 67.25 146 LEU A O 1
ATOM 1177 N N . PRO A 1 147 ? -2.808 7.834 8.290 1.00 71.94 147 PRO A N 1
ATOM 1178 C CA . PRO A 1 147 ? -4.226 7.572 8.119 1.00 71.94 147 PRO A CA 1
ATOM 1179 C C . PRO A 1 147 ? -4.505 6.105 7.807 1.00 71.94 147 PRO A C 1
ATOM 1181 O O . PRO A 1 147 ? -3.688 5.412 7.179 1.00 71.94 147 PRO A O 1
ATOM 1184 N N . ILE A 1 148 ? -5.663 5.628 8.255 1.00 77.25 148 ILE A N 1
ATOM 1185 C CA . ILE A 1 148 ? -6.178 4.293 7.941 1.00 77.25 148 ILE A CA 1
ATOM 1186 C C . ILE A 1 148 ? -6.822 4.351 6.561 1.00 77.25 148 ILE A C 1
ATOM 1188 O O . ILE A 1 148 ? -7.689 5.176 6.330 1.00 77.25 148 ILE A O 1
ATOM 1192 N N . LEU A 1 149 ? -6.399 3.480 5.646 1.00 74.19 149 LEU A N 1
ATOM 1193 C CA . LEU A 1 149 ? -6.993 3.403 4.316 1.00 74.19 149 LEU A CA 1
ATOM 1194 C C . LEU A 1 149 ? -8.165 2.429 4.353 1.00 74.19 149 LEU A C 1
ATOM 1196 O O . LEU A 1 149 ? -7.969 1.255 4.686 1.00 74.19 149 LEU A O 1
ATOM 1200 N N . VAL A 1 150 ? -9.349 2.903 3.978 1.00 73.06 150 VAL A N 1
ATOM 1201 C CA . VAL A 1 150 ? -10.581 2.110 3.949 1.00 73.06 150 VAL A CA 1
ATOM 1202 C C . VAL A 1 150 ? -11.326 2.313 2.632 1.00 73.06 150 VAL A C 1
ATOM 1204 O O . VAL A 1 150 ? -11.280 3.400 2.062 1.00 73.06 150 VAL A O 1
ATOM 1207 N N . LEU A 1 151 ? -12.023 1.272 2.180 1.00 74.81 151 LEU A N 1
ATOM 1208 C CA . LEU A 1 151 ? -13.010 1.358 1.108 1.00 74.81 151 LEU A CA 1
ATOM 1209 C C . LEU A 1 151 ? -14.231 2.163 1.568 1.00 74.81 151 LEU A C 1
ATOM 1211 O O . LEU A 1 151 ? -14.491 2.323 2.767 1.00 74.81 151 LEU A O 1
ATOM 1215 N N . GLU A 1 152 ? -15.043 2.592 0.604 1.00 72.88 152 GLU A N 1
ATOM 1216 C CA . GLU A 1 152 ? -16.304 3.299 0.858 1.00 72.88 152 GLU A CA 1
ATOM 1217 C C . GLU A 1 152 ? -17.219 2.533 1.828 1.00 72.88 152 GLU A C 1
ATOM 1219 O O . GLU A 1 152 ? -17.771 3.132 2.748 1.00 72.88 152 GLU A O 1
ATOM 1224 N N . ASP A 1 153 ? -17.258 1.204 1.718 1.00 76.31 153 ASP A N 1
ATOM 1225 C CA . ASP A 1 153 ? -18.082 0.303 2.533 1.00 76.31 153 ASP A CA 1
ATOM 1226 C C . ASP A 1 153 ? -17.513 -0.040 3.928 1.00 76.31 153 ASP A C 1
ATOM 1228 O O . ASP A 1 153 ? -18.018 -0.951 4.593 1.00 76.31 153 ASP A O 1
ATOM 1232 N N . GLY A 1 154 ? -16.423 0.619 4.338 1.00 76.88 154 GLY A N 1
ATOM 1233 C CA . GLY A 1 154 ? -15.786 0.409 5.641 1.00 76.88 154 GLY A CA 1
ATOM 1234 C C . GLY A 1 154 ? -14.688 -0.652 5.654 1.00 76.88 154 GLY A C 1
ATOM 1235 O O . GLY A 1 154 ? -14.052 -0.860 6.688 1.00 76.88 154 GLY A O 1
ATOM 1236 N N . THR A 1 155 ? -14.414 -1.325 4.533 1.00 83.44 155 THR A N 1
ATOM 1237 C CA . THR A 1 155 ? -13.363 -2.350 4.486 1.00 83.44 155 THR A CA 1
ATOM 1238 C C . THR A 1 155 ? -11.976 -1.733 4.634 1.00 83.44 155 THR A C 1
ATOM 1240 O O . THR A 1 155 ? -11.525 -0.978 3.778 1.00 83.44 155 THR A O 1
ATOM 1243 N N . ILE A 1 156 ? -11.247 -2.094 5.686 1.00 82.62 156 ILE A N 1
ATOM 1244 C CA . ILE A 1 156 ? -9.887 -1.611 5.931 1.00 82.62 156 ILE A CA 1
ATOM 1245 C C . ILE A 1 156 ? -8.934 -2.245 4.922 1.00 82.62 156 ILE A C 1
ATOM 1247 O O . ILE A 1 156 ? -8.688 -3.444 4.981 1.00 82.62 156 ILE A O 1
ATOM 1251 N N . VAL A 1 157 ? -8.331 -1.440 4.056 1.00 79.00 157 VAL A N 1
ATOM 1252 C CA . VAL A 1 157 ? -7.300 -1.864 3.099 1.00 79.00 157 VAL A CA 1
ATOM 1253 C C . VAL A 1 157 ? -5.922 -1.855 3.759 1.00 79.00 157 VAL A C 1
ATOM 1255 O O . VAL A 1 157 ? -5.144 -2.791 3.588 1.00 79.00 157 VAL A O 1
ATOM 1258 N N . ALA A 1 158 ? -5.616 -0.813 4.542 1.00 79.19 158 ALA A N 1
ATOM 1259 C CA . ALA A 1 158 ? -4.345 -0.697 5.250 1.00 79.19 158 ALA A CA 1
ATOM 1260 C C . ALA A 1 158 ? -4.492 0.010 6.599 1.00 79.19 158 ALA A C 1
ATOM 1262 O O . ALA A 1 158 ? -5.021 1.116 6.703 1.00 79.19 158 ALA A O 1
ATOM 1263 N N . GLY A 1 159 ? -3.907 -0.581 7.640 1.00 83.19 159 GLY A N 1
ATOM 1264 C CA . GLY A 1 159 ? -3.921 -0.016 8.988 1.00 83.19 159 GLY A CA 1
ATOM 1265 C C . GLY A 1 159 ? -4.694 -0.816 10.021 1.00 83.19 159 GLY A C 1
ATOM 1266 O O . GLY A 1 159 ? -5.066 -0.230 11.029 1.00 83.19 159 GLY A O 1
ATOM 1267 N N . HIS A 1 160 ? -4.905 -2.118 9.817 1.00 87.38 160 HIS A N 1
ATOM 1268 C CA . HIS A 1 160 ? -5.603 -2.981 10.777 1.00 87.38 160 HIS A CA 1
ATOM 1269 C C . HIS A 1 160 ? -5.007 -2.913 12.186 1.00 87.38 160 HIS A C 1
ATOM 1271 O O . HIS A 1 160 ? -5.755 -2.713 13.133 1.00 87.38 160 HIS A O 1
ATOM 1277 N N . ALA A 1 161 ? -3.674 -2.947 12.325 1.00 88.94 161 ALA A N 1
ATOM 1278 C CA . ALA A 1 161 ? -3.003 -2.764 13.617 1.00 88.94 161 ALA A CA 1
ATOM 1279 C C . ALA A 1 161 ? -3.341 -1.427 14.301 1.00 88.94 161 ALA A C 1
ATOM 1281 O O . ALA A 1 161 ? -3.414 -1.364 15.521 1.00 88.94 161 ALA A O 1
ATOM 1282 N N . ARG A 1 162 ? -3.548 -0.354 13.527 1.00 88.44 162 ARG A N 1
ATOM 1283 C CA . ARG A 1 162 ? -3.906 0.962 14.074 1.00 88.44 162 ARG A CA 1
ATOM 1284 C C . ARG A 1 162 ? -5.338 0.941 14.594 1.00 88.44 162 ARG A C 1
ATOM 1286 O 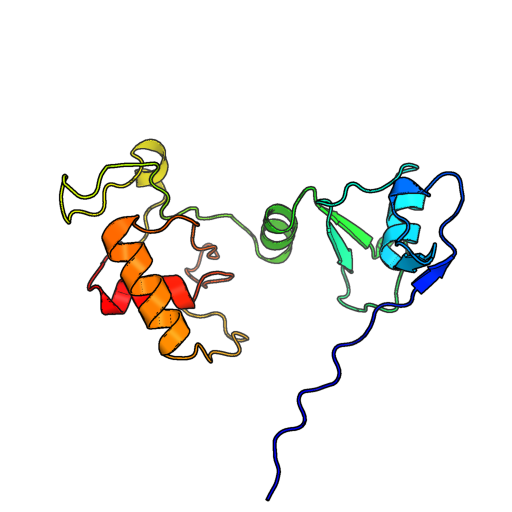O . ARG A 1 162 ? -5.550 1.325 15.731 1.00 88.44 162 ARG A O 1
ATOM 1293 N N . VAL A 1 163 ? -6.276 0.407 13.806 1.00 87.62 163 VAL A N 1
ATOM 1294 C CA . VAL A 1 163 ? -7.680 0.229 14.222 1.00 87.62 163 VAL A CA 1
ATOM 1295 C C . VAL A 1 163 ? -7.779 -0.628 15.485 1.00 87.62 163 VAL A C 1
ATOM 1297 O O . VAL A 1 163 ? -8.532 -0.296 16.392 1.00 87.62 163 VAL A O 1
ATOM 1300 N N . GLU A 1 164 ? -6.996 -1.703 15.571 1.00 89.62 164 GLU A N 1
ATOM 1301 C CA . GLU A 1 164 ? -6.935 -2.562 16.758 1.00 89.62 164 GLU A CA 1
ATOM 1302 C C . GLU A 1 164 ? -6.469 -1.792 18.001 1.00 89.62 164 GLU A C 1
ATOM 1304 O O . GLU A 1 164 ? -7.090 -1.869 19.057 1.00 89.62 164 GLU A O 1
ATOM 1309 N N . VAL A 1 165 ? -5.409 -0.993 17.872 1.00 89.12 165 VAL A N 1
ATOM 1310 C CA . VAL A 1 165 ? -4.918 -0.156 18.975 1.00 89.12 165 VAL A CA 1
ATOM 1311 C C . VAL A 1 165 ? -5.938 0.917 19.361 1.00 89.12 165 VAL A C 1
ATOM 1313 O O . VAL A 1 165 ? -6.143 1.140 20.549 1.00 89.12 165 VAL A O 1
ATOM 1316 N N . CYS A 1 166 ? -6.632 1.537 18.402 1.00 86.31 166 CYS A N 1
ATOM 1317 C CA . CYS A 1 166 ? -7.715 2.479 18.699 1.00 86.31 166 CYS A CA 1
ATOM 1318 C C . CYS A 1 166 ? -8.822 1.826 19.535 1.00 86.31 166 CYS A C 1
ATOM 1320 O O . CYS A 1 166 ? -9.249 2.402 20.531 1.00 86.31 166 CYS A O 1
ATOM 1322 N N . LYS A 1 167 ? -9.226 0.594 19.189 1.00 84.81 167 LYS A N 1
ATOM 1323 C CA . LYS A 1 167 ? -10.204 -0.180 19.972 1.00 84.81 167 LYS A CA 1
ATOM 1324 C C . LYS A 1 167 ? -9.712 -0.453 21.393 1.00 84.81 167 LYS A C 1
ATOM 1326 O O . LYS A 1 167 ? -10.470 -0.275 22.339 1.00 84.81 167 LYS A O 1
ATOM 1331 N N . ARG A 1 168 ? -8.442 -0.841 21.559 1.00 87.19 168 ARG A N 1
ATOM 1332 C CA . ARG A 1 168 ? -7.822 -1.076 22.880 1.00 87.19 168 ARG A CA 1
ATOM 1333 C C . ARG A 1 168 ? -7.766 0.183 23.741 1.00 87.19 168 ARG A C 1
ATOM 1335 O O . ARG A 1 168 ? -7.925 0.101 24.954 1.00 87.19 168 ARG A O 1
ATOM 1342 N N . LEU A 1 169 ? -7.548 1.335 23.112 1.00 82.44 169 LEU A N 1
ATOM 1343 C CA . LEU A 1 169 ? -7.533 2.640 23.769 1.00 82.44 169 LEU A CA 1
ATOM 1344 C C . LEU A 1 169 ? -8.937 3.213 24.023 1.00 82.44 169 LEU A C 1
ATOM 1346 O O . LEU A 1 169 ? -9.037 4.281 24.621 1.00 82.44 169 LEU A O 1
ATOM 1350 N N . GLY A 1 170 ? -10.002 2.527 23.594 1.00 80.56 170 GLY A N 1
ATOM 1351 C CA . GLY A 1 170 ? -11.380 2.986 23.765 1.00 80.56 170 GLY A CA 1
ATOM 1352 C C . GLY A 1 170 ? -11.742 4.186 22.889 1.00 80.56 170 GLY A C 1
ATOM 1353 O O . GLY A 1 170 ? -12.600 4.975 23.265 1.00 80.56 170 GLY A O 1
ATOM 1354 N N . TRP A 1 171 ? -11.067 4.367 21.752 1.00 81.38 171 TRP A N 1
ATOM 1355 C CA . TRP A 1 171 ? -11.403 5.428 20.804 1.00 81.38 171 TRP A CA 1
ATOM 1356 C C . TRP A 1 171 ? -12.597 5.008 19.951 1.00 81.38 171 TRP A C 1
ATOM 1358 O O . TRP A 1 171 ? -12.734 3.831 19.604 1.00 81.38 171 TRP A O 1
ATOM 1368 N N . GLU A 1 172 ? -13.442 5.973 19.596 1.00 70.56 172 GLU A N 1
ATOM 1369 C CA . GLU A 1 172 ? -14.702 5.718 18.888 1.00 70.56 172 GLU A CA 1
ATOM 1370 C C . GLU A 1 172 ? -14.677 6.153 17.414 1.00 70.56 172 GLU A C 1
ATOM 1372 O O . GLU A 1 172 ? -15.361 5.526 16.602 1.00 70.56 172 GLU A O 1
ATOM 1377 N N . ALA A 1 173 ? -13.867 7.157 17.050 1.00 59.94 173 ALA A N 1
ATOM 1378 C CA . ALA A 1 173 ? -13.714 7.700 15.694 1.00 59.94 173 ALA A CA 1
ATOM 1379 C C . ALA A 1 173 ? -12.295 8.244 15.450 1.00 59.94 173 ALA A C 1
ATOM 1381 O O . ALA A 1 173 ? -11.649 8.673 16.435 1.00 59.94 173 ALA A O 1
#

Foldseek 3Di:
DDDDPPPDDDDADKDADDPQQQVQADPVRIHGLLQNLCCVVVVHHDDPAKDWAFCVNDRNPSHNVRIDIDNHPVRVLCVVAPDFLFDDADDDDDQPDDQDRDGDPVNPVSDDWLVQADEAPPDPDDDDPVNLVVLLVCCSRGNDHGGFGAHPSRYTPDDPSVSVSCVVVVHTD